Protein AF-A0A964LK20-F1 (afdb_monomer_lite)

pLDDT: mean 72.01, std 18.19, range [25.5, 92.81]

Secondary structure (DSSP, 8-state):
-----S-TT--EEE-TTS-EEE--S-GGGTTT-EE---GGGHHHHHHHTPEE---SEEEETTEEEESSGGGHHHHHHHHHHHH--

Structure (mmCIF, N/CA/C/O backbone):
data_AF-A0A964LK20-F1
#
_entry.id   AF-A0A964LK20-F1
#
loop_
_atom_site.group_PDB
_atom_site.id
_atom_site.type_symbol
_atom_site.label_atom_id
_atom_site.label_alt_id
_atom_site.label_comp_id
_atom_site.label_asym_id
_atom_site.label_entity_id
_atom_site.label_seq_id
_atom_site.pdbx_PDB_ins_code
_atom_site.Cartn_x
_atom_site.Cartn_y
_atom_site.Cartn_z
_atom_site.occupancy
_atom_site.B_iso_or_equiv
_atom_site.auth_seq_id
_atom_site.auth_comp_id
_atom_site.auth_asym_id
_atom_site.auth_atom_id
_atom_site.pdbx_PDB_model_num
ATOM 1 N N . MET A 1 1 ? 26.737 -18.286 -13.024 1.00 31.67 1 MET A N 1
ATOM 2 C CA . MET A 1 1 ? 26.973 -18.837 -11.674 1.00 31.67 1 MET A CA 1
ATOM 3 C C . MET A 1 1 ? 26.159 -17.987 -10.712 1.00 31.67 1 MET A C 1
ATOM 5 O O . MET A 1 1 ? 26.534 -16.847 -10.487 1.00 31.67 1 MET A O 1
ATOM 9 N N . MET A 1 2 ? 24.984 -18.465 -10.294 1.00 25.50 2 MET A N 1
ATOM 10 C CA . MET A 1 2 ? 24.082 -17.721 -9.408 1.00 25.50 2 MET A CA 1
ATOM 11 C C . MET A 1 2 ? 24.290 -18.230 -7.987 1.00 25.50 2 MET A C 1
ATOM 13 O O . MET A 1 2 ? 24.012 -19.392 -7.703 1.00 25.50 2 MET A O 1
ATOM 17 N N . THR A 1 3 ? 24.840 -17.380 -7.129 1.00 30.45 3 THR A N 1
ATOM 18 C CA . THR A 1 3 ? 25.021 -17.671 -5.708 1.00 30.45 3 THR A CA 1
ATOM 19 C C . THR A 1 3 ? 23.761 -17.211 -4.984 1.00 30.45 3 THR A C 1
ATOM 21 O O . THR A 1 3 ? 23.472 -16.019 -4.965 1.00 30.45 3 THR A O 1
ATOM 24 N N . VAL A 1 4 ? 23.000 -18.148 -4.422 1.00 43.19 4 VAL A N 1
ATOM 25 C CA . VAL A 1 4 ? 21.930 -17.874 -3.450 1.00 43.19 4 VAL A CA 1
ATOM 26 C C . VAL A 1 4 ? 22.381 -18.503 -2.140 1.00 43.19 4 VAL A C 1
ATOM 28 O O . VAL A 1 4 ? 22.626 -19.709 -2.099 1.00 43.19 4 VAL A O 1
ATOM 31 N N . VAL A 1 5 ? 22.536 -17.694 -1.091 1.00 34.00 5 VAL A N 1
ATOM 32 C CA . VAL A 1 5 ? 22.910 -18.163 0.248 1.00 34.00 5 VAL A CA 1
ATOM 33 C C . VAL A 1 5 ? 22.041 -17.472 1.297 1.00 34.00 5 VAL A C 1
ATOM 35 O O . VAL A 1 5 ? 22.041 -16.254 1.394 1.00 34.00 5 VAL A O 1
ATOM 38 N N . ALA A 1 6 ? 21.374 -18.321 2.088 1.00 33.47 6 ALA A N 1
ATOM 39 C CA . ALA 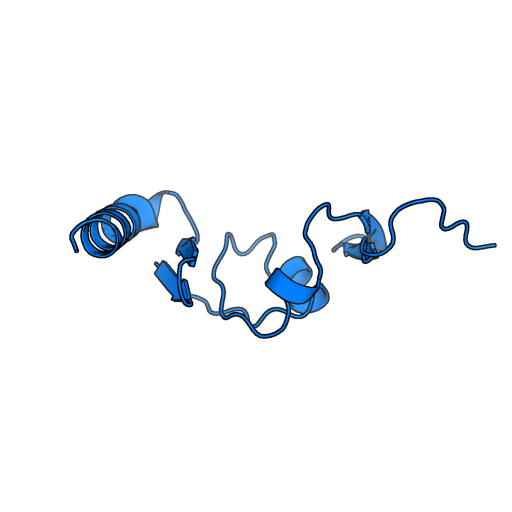A 1 6 ? 20.756 -18.097 3.397 1.00 33.47 6 ALA A CA 1
ATOM 40 C C . ALA A 1 6 ? 19.587 -17.099 3.504 1.00 33.47 6 ALA A C 1
ATOM 42 O O . ALA A 1 6 ? 19.702 -16.035 4.092 1.00 33.47 6 ALA A O 1
ATOM 43 N N . GLY A 1 7 ? 18.409 -17.561 3.086 1.00 35.03 7 GLY A N 1
ATOM 44 C CA . GLY A 1 7 ? 17.120 -17.016 3.506 1.00 35.03 7 GLY A CA 1
ATOM 45 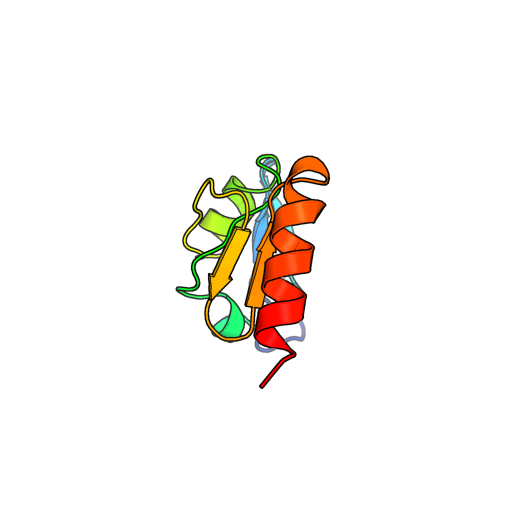C C . GLY A 1 7 ? 16.014 -17.733 2.750 1.00 35.03 7 GLY A C 1
ATOM 46 O O . GLY A 1 7 ? 15.827 -17.495 1.565 1.00 35.03 7 GLY A O 1
ATOM 47 N N . LEU A 1 8 ? 15.289 -18.649 3.394 1.00 40.06 8 LEU A N 1
ATOM 48 C CA . LEU A 1 8 ? 14.293 -19.542 2.767 1.00 40.06 8 LEU A CA 1
ATOM 49 C C . LEU A 1 8 ? 13.091 -18.813 2.108 1.00 40.06 8 LEU A C 1
ATOM 51 O O . LEU A 1 8 ? 12.118 -19.465 1.738 1.00 40.06 8 LEU A O 1
ATOM 55 N N . ARG A 1 9 ? 13.119 -17.473 2.019 1.00 48.22 9 ARG A N 1
ATOM 56 C CA . ARG A 1 9 ? 11.998 -16.598 1.641 1.00 48.22 9 ARG A CA 1
ATOM 57 C C . ARG A 1 9 ? 12.386 -15.304 0.901 1.00 48.22 9 ARG A C 1
ATOM 59 O O . ARG A 1 9 ? 11.482 -14.553 0.554 1.00 48.22 9 ARG A O 1
ATOM 66 N N . GLU A 1 10 ? 13.663 -15.027 0.628 1.00 50.84 10 GLU A N 1
ATOM 67 C CA . GLU A 1 10 ? 14.053 -13.812 -0.110 1.00 50.84 10 GLU A CA 1
ATOM 68 C C . GLU A 1 10 ? 13.856 -14.019 -1.618 1.00 50.84 10 GLU A C 1
ATOM 70 O O . GLU A 1 10 ? 14.629 -14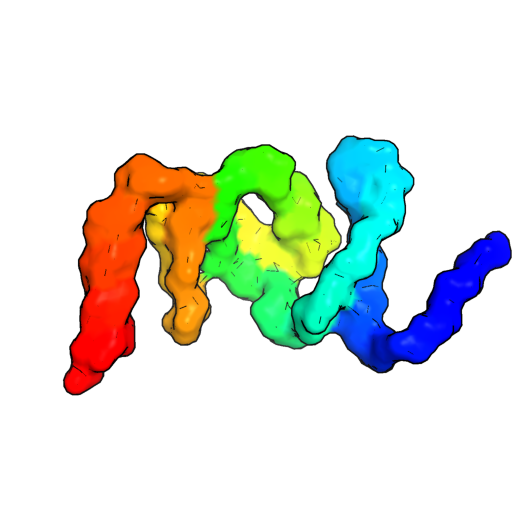.717 -2.281 1.00 50.84 10 GLU A O 1
ATOM 75 N N . LYS A 1 11 ? 12.805 -13.421 -2.193 1.00 55.28 11 LYS A N 1
ATOM 76 C CA . LYS A 1 11 ? 12.709 -13.293 -3.653 1.00 55.28 11 LYS A CA 1
ATOM 77 C C . LYS A 1 11 ? 13.568 -12.116 -4.101 1.00 55.28 11 LYS A C 1
ATOM 79 O O . LYS A 1 11 ? 13.346 -10.987 -3.677 1.00 55.28 11 LYS A O 1
ATOM 84 N N . ALA A 1 12 ? 14.495 -12.372 -5.016 1.00 56.97 12 ALA A N 1
ATOM 85 C CA . ALA A 1 12 ? 15.142 -11.320 -5.786 1.00 56.97 12 ALA A CA 1
ATOM 86 C C . ALA A 1 12 ? 14.246 -10.933 -6.973 1.00 56.97 12 ALA A C 1
ATOM 88 O O . ALA A 1 12 ? 13.762 -11.814 -7.689 1.00 56.97 12 ALA A O 1
ATOM 89 N N . TYR A 1 13 ? 14.046 -9.636 -7.208 1.00 61.62 13 TYR A N 1
ATOM 90 C CA . TYR A 1 13 ? 13.396 -9.143 -8.425 1.00 61.62 13 TYR A CA 1
ATOM 91 C C . TYR A 1 13 ? 14.309 -8.184 -9.190 1.00 61.62 13 TYR A C 1
ATOM 93 O O . TYR A 1 13 ? 15.287 -7.652 -8.661 1.00 61.62 13 TYR A O 1
ATOM 101 N N . GLN A 1 14 ? 14.011 -8.011 -10.476 1.00 59.69 14 GLN A N 1
ATOM 102 C CA . GLN A 1 14 ? 14.739 -7.095 -11.344 1.00 59.69 14 GLN A CA 1
ATOM 103 C C . GLN A 1 14 ? 14.197 -5.684 -11.139 1.00 59.69 14 GLN A C 1
ATOM 105 O O . GLN A 1 14 ? 13.057 -5.395 -11.507 1.00 59.69 14 GLN A O 1
ATOM 110 N N . GLY A 1 15 ? 15.016 -4.817 -10.544 1.00 58.06 15 GLY A N 1
ATOM 111 C CA . GLY A 1 15 ? 14.684 -3.405 -10.433 1.00 58.06 15 GLY A CA 1
ATOM 112 C C . GLY A 1 15 ? 14.689 -2.725 -11.802 1.00 58.06 15 GLY A C 1
ATOM 113 O O . GLY A 1 15 ? 15.276 -3.224 -12.765 1.00 58.06 15 GLY A O 1
ATOM 114 N N . LYS A 1 16 ? 14.117 -1.523 -11.882 1.00 52.97 16 LYS A N 1
ATOM 115 C CA . LYS A 1 16 ? 13.994 -0.705 -13.110 1.00 52.97 16 LYS A CA 1
ATOM 116 C C . LYS A 1 16 ? 15.259 -0.558 -13.985 1.00 52.97 16 LYS A C 1
ATOM 118 O O . LYS A 1 16 ? 15.156 -0.244 -15.167 1.00 52.97 16 LYS A O 1
ATOM 123 N N . ARG A 1 17 ? 16.459 -0.743 -13.424 1.00 67.38 17 ARG A N 1
ATOM 124 C CA . ARG A 1 17 ? 17.756 -0.644 -14.129 1.00 67.38 17 ARG A CA 1
ATOM 125 C C . ARG A 1 17 ? 18.439 -1.996 -14.395 1.00 67.38 17 ARG A C 1
ATOM 127 O O . ARG A 1 17 ? 19.604 -2.012 -14.775 1.00 67.38 17 ARG A O 1
ATOM 134 N N . GLY A 1 18 ? 17.741 -3.113 -14.188 1.00 66.25 18 GLY A N 1
ATOM 135 C CA . GLY A 1 18 ? 18.276 -4.465 -14.400 1.00 66.25 18 GLY A CA 1
ATOM 136 C C . GLY A 1 18 ? 19.227 -4.953 -13.301 1.00 66.25 18 GLY A C 1
ATOM 137 O O . GLY A 1 18 ? 19.973 -5.908 -13.511 1.00 66.25 18 GLY A O 1
ATOM 138 N N . TYR A 1 19 ? 19.239 -4.288 -12.142 1.00 57.31 19 TYR A N 1
ATOM 139 C CA . TYR A 1 19 ? 19.970 -4.763 -10.969 1.00 57.31 19 TYR A CA 1
ATOM 140 C C . TYR A 1 19 ? 19.060 -5.665 -10.125 1.00 57.31 19 TYR A C 1
ATOM 142 O O . TYR A 1 19 ? 17.891 -5.312 -9.928 1.00 57.31 19 TYR A O 1
ATOM 150 N N . PRO A 1 20 ? 19.571 -6.797 -9.607 1.00 60.56 20 PRO A N 1
ATOM 151 C CA . PRO A 1 20 ? 18.819 -7.626 -8.676 1.00 60.56 20 PRO A CA 1
ATOM 152 C C . PRO A 1 20 ? 18.654 -6.883 -7.345 1.00 60.56 20 PRO A C 1
ATOM 154 O O . PRO A 1 20 ? 19.641 -6.457 -6.745 1.00 60.56 20 PRO A O 1
ATOM 157 N N . ILE A 1 21 ? 17.410 -6.731 -6.896 1.00 59.31 21 ILE A N 1
ATOM 158 C CA . ILE A 1 21 ? 17.064 -6.170 -5.587 1.00 59.31 21 ILE A CA 1
ATOM 159 C C . ILE A 1 21 ? 16.561 -7.311 -4.706 1.00 59.31 21 ILE A C 1
ATOM 161 O O . ILE A 1 21 ? 15.669 -8.064 -5.104 1.00 59.31 21 ILE A O 1
ATOM 165 N N . THR A 1 22 ? 17.148 -7.436 -3.520 1.00 59.16 22 THR A N 1
ATOM 166 C CA . THR A 1 22 ? 16.681 -8.313 -2.443 1.00 59.16 22 THR A CA 1
ATOM 167 C C . THR A 1 22 ? 15.672 -7.555 -1.591 1.00 59.16 22 THR A C 1
ATOM 169 O O . THR A 1 22 ? 15.872 -6.381 -1.280 1.00 59.16 22 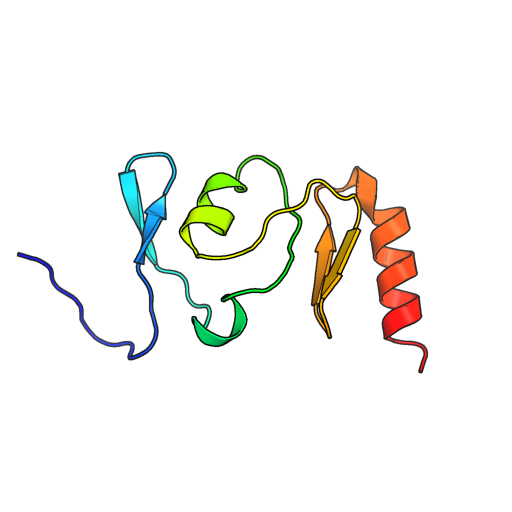THR A O 1
ATOM 172 N N . VAL A 1 23 ? 14.569 -8.210 -1.239 1.00 58.59 23 VAL A N 1
ATOM 173 C CA . VAL A 1 23 ? 13.534 -7.649 -0.364 1.00 58.59 23 VAL A CA 1
ATOM 174 C C . VAL A 1 23 ? 13.425 -8.513 0.878 1.00 58.59 23 VAL A C 1
ATOM 176 O O . VAL A 1 23 ? 13.277 -9.728 0.768 1.00 58.59 23 VAL A O 1
ATOM 179 N N . ASP A 1 24 ? 13.430 -7.860 2.038 1.00 55.75 24 ASP A N 1
ATOM 180 C CA . ASP A 1 24 ? 13.327 -8.505 3.354 1.00 55.75 24 ASP A CA 1
ATOM 181 C C . ASP A 1 24 ? 11.899 -8.996 3.667 1.00 55.75 24 ASP A C 1
ATOM 183 O O . ASP A 1 24 ? 11.636 -9.575 4.721 1.00 55.75 24 ASP A O 1
ATOM 187 N N . THR A 1 25 ? 10.936 -8.733 2.779 1.00 54.81 25 THR A N 1
ATOM 188 C CA . THR A 1 25 ? 9.524 -9.059 2.996 1.00 54.81 25 THR A CA 1
ATOM 189 C C . THR A 1 25 ? 9.222 -10.501 2.601 1.00 54.81 25 THR A C 1
ATOM 191 O O . THR A 1 25 ? 9.602 -10.963 1.523 1.00 54.81 25 THR A O 1
ATOM 194 N N . SER A 1 26 ? 8.487 -11.210 3.463 1.00 56.31 26 SER A N 1
ATOM 195 C CA . SER A 1 26 ? 8.055 -12.574 3.180 1.00 56.31 26 SER A CA 1
ATOM 196 C C . SER A 1 26 ? 7.086 -12.584 1.991 1.00 56.31 26 SER A C 1
ATOM 198 O O . SER A 1 26 ? 6.106 -11.848 1.971 1.00 56.31 26 SER A O 1
ATOM 200 N N . VAL A 1 27 ? 7.370 -13.405 0.974 1.00 50.28 27 VAL A N 1
ATOM 201 C CA . VAL A 1 27 ? 6.635 -13.448 -0.311 1.00 50.28 27 VAL A CA 1
ATOM 202 C C . VAL A 1 27 ? 5.133 -13.728 -0.136 1.00 50.28 27 VAL A C 1
ATOM 204 O O . VAL A 1 27 ? 4.321 -13.271 -0.943 1.00 50.28 27 VAL A O 1
ATOM 207 N N . ASP A 1 28 ? 4.765 -14.418 0.943 1.00 53.91 28 ASP A N 1
ATOM 208 C CA . ASP A 1 28 ? 3.384 -14.755 1.298 1.00 53.91 28 ASP A CA 1
ATOM 209 C C . ASP A 1 28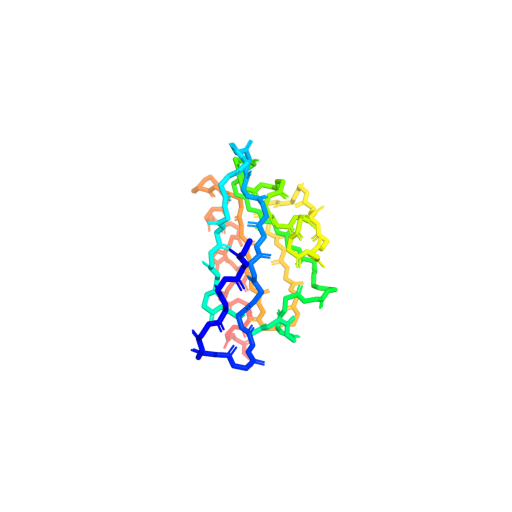 ? 2.552 -13.511 1.681 1.00 53.91 28 ASP A C 1
ATOM 211 O O . ASP A 1 28 ? 1.341 -13.502 1.492 1.00 53.91 28 ASP A O 1
ATOM 215 N N . GLU A 1 29 ? 3.191 -12.442 2.172 1.00 55.94 29 GLU A N 1
ATOM 216 C CA . GLU A 1 29 ? 2.533 -11.182 2.562 1.00 55.94 29 GLU A CA 1
ATOM 217 C C . GLU A 1 29 ? 2.330 -10.210 1.392 1.00 55.94 29 GLU A C 1
ATOM 219 O O . GLU A 1 29 ? 1.765 -9.134 1.573 1.00 55.94 29 GLU A O 1
ATOM 224 N N . VAL A 1 30 ? 2.845 -10.541 0.207 1.00 54.06 30 VAL A N 1
ATOM 225 C CA . VAL A 1 30 ? 2.958 -9.605 -0.924 1.00 54.06 30 VAL A CA 1
ATOM 226 C C . VAL A 1 30 ? 2.164 -10.068 -2.138 1.00 54.06 30 VAL A C 1
ATOM 228 O O . VAL A 1 30 ? 1.673 -9.251 -2.918 1.00 54.06 30 VAL A O 1
ATOM 231 N N . LEU A 1 31 ? 2.038 -11.385 -2.295 1.00 56.12 31 LEU A N 1
ATOM 232 C CA . LEU A 1 31 ? 1.287 -12.002 -3.378 1.00 56.12 31 LEU A CA 1
ATOM 233 C C . LEU A 1 31 ? -0.203 -11.657 -3.275 1.00 56.12 31 LEU A C 1
ATOM 235 O O . LEU A 1 31 ? -0.836 -11.888 -2.250 1.00 56.12 31 LEU A O 1
ATOM 239 N N . ALA A 1 32 ? -0.756 -11.155 -4.382 1.00 57.84 32 ALA A N 1
ATOM 240 C CA . ALA A 1 32 ? -2.186 -10.901 -4.582 1.00 57.84 32 ALA A CA 1
ATOM 241 C C . ALA A 1 32 ? -2.831 -9.788 -3.731 1.00 57.84 32 ALA A C 1
ATOM 243 O O . ALA A 1 32 ? -4.053 -9.652 -3.766 1.00 57.84 32 ALA A O 1
ATOM 244 N N . LEU A 1 33 ? -2.047 -8.953 -3.041 1.00 67.25 33 LEU A N 1
ATOM 245 C CA . LEU A 1 33 ? -2.585 -7.759 -2.383 1.00 67.25 33 LEU A CA 1
ATOM 246 C C . LEU A 1 33 ? -2.682 -6.575 -3.353 1.00 67.25 33 LEU A C 1
ATOM 248 O O . LEU A 1 33 ? -1.813 -6.381 -4.212 1.00 67.25 33 LEU A O 1
ATOM 252 N N . THR A 1 34 ? -3.724 -5.763 -3.182 1.00 72.94 34 THR A N 1
ATOM 253 C CA . THR A 1 34 ? -3.916 -4.501 -3.906 1.00 72.94 34 THR A CA 1
ATOM 254 C C . THR A 1 34 ? -3.194 -3.382 -3.170 1.00 72.94 34 THR A C 1
ATOM 256 O O . THR A 1 34 ? -3.317 -3.221 -1.954 1.00 72.94 34 THR A O 1
ATOM 259 N N . ARG A 1 35 ? -2.374 -2.617 -3.893 1.00 79.38 35 ARG A N 1
ATOM 260 C CA . ARG A 1 35 ? -1.455 -1.630 -3.321 1.00 79.38 35 ARG A CA 1
ATOM 261 C C . ARG A 1 35 ? -1.409 -0.364 -4.156 1.00 79.38 35 ARG A C 1
ATOM 263 O O . ARG A 1 35 ? -1.560 -0.389 -5.371 1.00 79.38 35 ARG A O 1
ATOM 270 N N . THR A 1 36 ? -1.103 0.734 -3.480 1.00 82.88 36 THR A N 1
ATOM 271 C CA . THR A 1 36 ? -0.768 2.017 -4.094 1.00 82.88 36 THR A CA 1
ATOM 272 C C . THR A 1 36 ? 0.573 2.494 -3.545 1.00 82.88 36 THR A C 1
ATOM 274 O O . THR A 1 36 ? 0.997 2.071 -2.465 1.00 82.88 36 THR A O 1
ATOM 277 N N . SER A 1 37 ? 1.282 3.322 -4.303 1.00 80.19 37 SER A N 1
ATOM 278 C CA . SER A 1 37 ? 2.606 3.822 -3.936 1.00 80.19 37 SER A CA 1
ATOM 279 C C . SER A 1 37 ? 2.993 5.033 -4.775 1.00 80.19 37 SER A C 1
ATOM 281 O O . SER A 1 37 ? 2.301 5.398 -5.729 1.00 80.19 37 SER A O 1
ATOM 283 N N . VAL A 1 38 ? 4.133 5.648 -4.451 1.00 82.31 38 VAL A N 1
ATOM 284 C CA . VAL A 1 38 ? 4.760 6.624 -5.346 1.00 82.31 38 VAL A CA 1
ATOM 285 C C . VAL A 1 38 ? 4.978 5.955 -6.707 1.00 82.31 38 VAL A C 1
ATOM 287 O O . VAL A 1 38 ? 5.597 4.894 -6.790 1.00 82.31 38 VAL A O 1
ATOM 290 N N . GLY A 1 39 ? 4.541 6.601 -7.793 1.00 80.31 39 GLY A N 1
ATOM 291 C CA . GLY A 1 39 ? 4.610 6.024 -9.144 1.00 80.31 39 GLY A CA 1
ATOM 292 C C . GLY A 1 39 ? 6.015 5.598 -9.598 1.00 80.31 39 GLY A C 1
ATOM 293 O O . GLY A 1 39 ? 6.145 4.777 -10.499 1.00 80.31 39 GLY A O 1
ATOM 294 N N . ALA A 1 40 ? 7.071 6.100 -8.950 1.00 82.50 40 ALA A N 1
ATOM 295 C CA . ALA A 1 40 ? 8.454 5.710 -9.211 1.00 82.50 40 ALA A CA 1
ATOM 296 C C . ALA A 1 40 ? 8.744 4.221 -8.952 1.00 82.50 40 ALA A C 1
ATOM 298 O O . ALA A 1 40 ? 9.591 3.670 -9.650 1.00 82.50 40 ALA A O 1
ATOM 299 N N . ILE A 1 41 ? 8.046 3.594 -7.996 1.00 80.69 41 ILE A N 1
ATOM 300 C CA . ILE A 1 41 ? 8.248 2.187 -7.606 1.00 80.69 41 ILE A CA 1
ATOM 301 C C . ILE A 1 41 ? 7.129 1.263 -8.102 1.00 80.69 41 ILE A C 1
ATOM 303 O O . ILE A 1 41 ? 7.065 0.102 -7.716 1.00 80.69 41 ILE A O 1
ATOM 307 N N . LYS A 1 42 ? 6.218 1.764 -8.947 1.00 83.19 42 LYS A N 1
ATOM 308 C CA . LYS A 1 42 ? 5.106 0.976 -9.501 1.00 83.19 42 LYS A CA 1
ATOM 309 C C . LYS A 1 42 ? 5.598 -0.313 -10.161 1.00 83.19 42 LYS A C 1
ATOM 311 O O . LYS A 1 42 ? 5.079 -1.386 -9.868 1.00 83.19 42 LYS A O 1
ATOM 316 N N . ASP A 1 43 ? 6.587 -0.189 -11.043 1.00 81.44 43 ASP A N 1
ATOM 317 C CA . ASP A 1 43 ? 7.100 -1.312 -11.831 1.00 81.44 43 ASP A CA 1
ATOM 318 C C . ASP A 1 43 ? 7.713 -2.387 -10.922 1.00 81.44 43 ASP A C 1
ATOM 320 O O . ASP A 1 43 ? 7.524 -3.578 -11.151 1.00 81.44 43 ASP A O 1
ATOM 324 N N . ASP A 1 44 ? 8.372 -1.970 -9.839 1.00 80.88 44 ASP A N 1
ATOM 325 C CA . ASP A 1 44 ? 8.969 -2.866 -8.849 1.00 80.88 44 ASP A CA 1
ATOM 326 C C . ASP A 1 44 ? 7.894 -3.658 -8.080 1.00 80.88 44 ASP A C 1
ATOM 328 O O . ASP A 1 44 ? 8.041 -4.862 -7.872 1.00 80.88 44 ASP A O 1
ATOM 332 N N . LEU A 1 45 ? 6.770 -3.022 -7.724 1.00 79.25 45 LEU A N 1
ATOM 333 C CA . LEU A 1 45 ? 5.647 -3.686 -7.045 1.00 79.25 45 LEU A CA 1
ATOM 334 C C . LEU A 1 45 ? 4.941 -4.699 -7.955 1.00 79.25 45 LEU A C 1
ATOM 336 O O . LEU A 1 45 ? 4.620 -5.805 -7.519 1.00 79.25 45 LEU A O 1
ATOM 340 N N . VAL A 1 46 ? 4.739 -4.348 -9.228 1.00 82.31 46 VAL A N 1
ATOM 341 C CA . VAL A 1 46 ? 4.174 -5.272 -10.225 1.00 82.31 46 VAL A CA 1
ATOM 342 C C . VAL A 1 46 ? 5.121 -6.455 -10.451 1.00 82.31 46 VAL A C 1
ATOM 344 O O . VAL A 1 46 ? 4.678 -7.602 -10.442 1.00 82.31 46 VAL A O 1
ATOM 347 N N . ASN A 1 47 ? 6.430 -6.207 -10.563 1.00 79.88 47 ASN A N 1
ATOM 348 C CA . ASN A 1 47 ? 7.445 -7.258 -10.695 1.00 79.88 47 ASN A CA 1
ATOM 349 C C . ASN A 1 47 ? 7.535 -8.160 -9.452 1.00 79.88 47 ASN A C 1
ATOM 351 O O . ASN A 1 47 ? 7.844 -9.347 -9.575 1.00 79.88 47 ASN A O 1
ATOM 355 N N . ALA A 1 48 ? 7.239 -7.625 -8.265 1.00 75.38 48 ALA A N 1
ATOM 356 C CA . ALA A 1 48 ? 7.141 -8.393 -7.026 1.00 75.38 48 ALA A CA 1
ATOM 357 C C . ALA A 1 48 ? 5.873 -9.272 -6.949 1.00 75.38 48 ALA A C 1
ATOM 359 O O . ALA A 1 48 ? 5.811 -10.173 -6.111 1.00 75.38 48 ALA A O 1
ATOM 360 N N . GLY A 1 49 ? 4.891 -9.067 -7.838 1.00 76.94 49 GLY A N 1
ATOM 361 C CA . GLY A 1 49 ? 3.644 -9.838 -7.896 1.00 76.94 49 GLY A CA 1
ATOM 362 C C 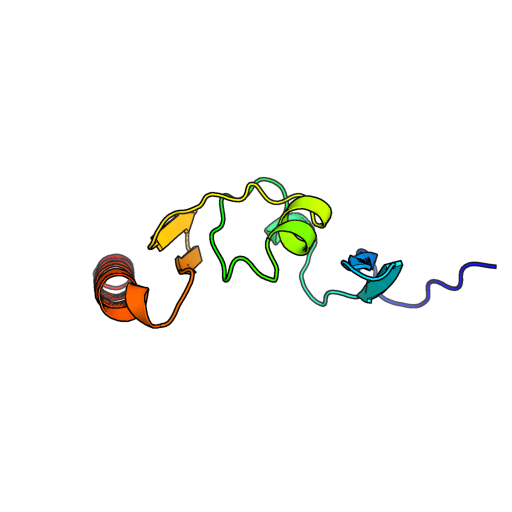. GLY A 1 49 ? 2.455 -9.203 -7.165 1.00 76.94 49 GLY A C 1
ATOM 363 O O . GLY A 1 49 ? 1.496 -9.912 -6.852 1.00 76.94 49 GLY A O 1
ATOM 364 N N . MET A 1 50 ? 2.506 -7.895 -6.889 1.00 81.12 50 MET A N 1
ATOM 365 C CA . MET A 1 50 ? 1.379 -7.136 -6.335 1.00 81.12 50 MET A CA 1
ATOM 366 C C . MET A 1 50 ? 0.427 -6.636 -7.432 1.00 81.12 50 MET A C 1
ATOM 368 O O . MET A 1 50 ? 0.838 -6.402 -8.572 1.00 81.12 50 MET A O 1
ATOM 372 N N . LEU A 1 51 ? -0.831 -6.370 -7.066 1.00 83.12 51 LEU A N 1
ATOM 373 C CA . LEU A 1 51 ? -1.762 -5.605 -7.897 1.00 83.12 51 LEU A CA 1
ATOM 374 C C . LEU A 1 51 ? -1.611 -4.119 -7.567 1.00 83.12 51 LEU A C 1
ATOM 376 O O . LEU A 1 51 ? -1.850 -3.702 -6.436 1.00 83.12 51 LEU A O 1
ATOM 380 N N . TRP A 1 52 ? -1.188 -3.312 -8.539 1.00 86.25 52 TRP A N 1
ATOM 381 C CA . TRP A 1 52 ? -0.995 -1.877 -8.333 1.00 86.25 52 TRP A CA 1
ATOM 382 C C . TRP A 1 52 ? -2.190 -1.069 -8.849 1.00 86.25 52 TRP A C 1
ATOM 384 O O . TRP A 1 52 ? -2.568 -1.202 -10.014 1.00 86.25 52 TRP A O 1
ATOM 394 N N . GLU A 1 53 ? -2.736 -0.195 -8.005 1.00 86.94 53 GLU A N 1
ATOM 395 C CA . GLU A 1 53 ? -3.833 0.723 -8.324 1.00 86.94 53 GLU A CA 1
ATOM 396 C C . GLU A 1 53 ? -3.417 2.177 -8.063 1.00 86.94 53 GLU A C 1
ATOM 398 O O . GLU A 1 53 ? -2.851 2.497 -7.017 1.00 86.94 53 GLU A O 1
ATOM 403 N N . ASP A 1 54 ? -3.746 3.079 -8.993 1.00 89.19 54 ASP A N 1
ATOM 404 C CA . ASP A 1 54 ? -3.534 4.519 -8.816 1.00 89.19 54 ASP A CA 1
ATOM 405 C C . ASP A 1 54 ? -4.661 5.151 -7.986 1.00 89.19 54 ASP A C 1
ATOM 407 O O . ASP A 1 54 ? -5.535 5.847 -8.505 1.00 89.19 54 ASP A O 1
ATOM 411 N N . SER A 1 55 ? -4.645 4.894 -6.679 1.00 87.94 55 SER A N 1
ATOM 412 C CA . SER A 1 55 ? -5.624 5.439 -5.733 1.00 87.94 55 SER A CA 1
ATOM 413 C C . SER A 1 55 ? -4.939 6.223 -4.604 1.00 87.94 55 SER A C 1
ATOM 415 O O . SER A 1 55 ? -3.862 5.811 -4.160 1.00 87.94 55 SER A O 1
ATOM 417 N N . PRO A 1 56 ? -5.526 7.340 -4.114 1.00 86.62 56 PRO A N 1
ATOM 418 C CA . PRO A 1 56 ? -4.991 8.117 -2.990 1.00 86.62 56 PRO A CA 1
ATOM 419 C C . PRO A 1 56 ? -4.673 7.273 -1.754 1.00 86.62 56 PRO A C 1
ATOM 421 O O . PRO A 1 56 ? -3.650 7.484 -1.105 1.00 86.62 56 PRO A O 1
ATOM 424 N N . VAL A 1 57 ? -5.551 6.317 -1.440 1.00 89.81 57 VAL A N 1
ATOM 425 C CA . VAL A 1 57 ? -5.396 5.364 -0.343 1.00 89.81 57 VAL A CA 1
ATOM 426 C C . VAL A 1 57 ? -5.970 4.024 -0.778 1.00 89.81 57 VAL A C 1
ATOM 428 O O . VAL A 1 57 ? -7.096 3.966 -1.264 1.00 89.81 57 VAL A O 1
ATOM 431 N N . VAL A 1 58 ? -5.217 2.953 -0.549 1.00 89.19 58 VAL A N 1
ATOM 432 C CA . VAL A 1 58 ? -5.691 1.573 -0.700 1.00 89.19 58 VAL A CA 1
ATOM 433 C C . VAL A 1 58 ? -5.659 0.905 0.667 1.00 89.19 58 VAL A C 1
ATOM 435 O O . VAL A 1 58 ? -4.677 1.041 1.401 1.00 89.19 58 VAL A O 1
ATOM 438 N N . VAL A 1 59 ? -6.746 0.212 1.004 1.00 88.12 59 VAL A N 1
ATOM 439 C CA . VAL A 1 59 ? -6.869 -0.606 2.213 1.00 88.12 59 VAL A CA 1
ATOM 440 C C . VAL A 1 59 ? -7.048 -2.048 1.780 1.00 88.12 59 VAL A C 1
ATOM 442 O O . VAL A 1 59 ? -8.017 -2.361 1.092 1.00 88.12 59 VAL A O 1
ATOM 445 N N . ASP A 1 60 ? -6.130 -2.906 2.199 1.00 83.56 60 ASP A N 1
ATOM 446 C CA . ASP A 1 60 ? -6.191 -4.338 1.945 1.00 83.56 60 ASP A CA 1
ATOM 447 C C . ASP A 1 60 ? -5.919 -5.098 3.247 1.00 83.56 60 ASP A C 1
ATOM 449 O O . ASP A 1 60 ? -4.798 -5.123 3.766 1.00 83.56 60 ASP A O 1
ATOM 453 N N . GLY A 1 61 ? -6.988 -5.633 3.840 1.00 83.50 61 GLY A N 1
ATOM 454 C CA . GLY A 1 61 ? -6.966 -6.186 5.192 1.00 83.50 61 GLY A CA 1
ATOM 455 C C . GLY A 1 61 ? -6.472 -5.161 6.218 1.00 83.50 61 GLY A C 1
ATOM 456 O O . GLY A 1 61 ? -7.059 -4.093 6.382 1.00 83.50 61 GLY A O 1
ATOM 457 N N . ASN A 1 62 ? -5.373 -5.490 6.900 1.00 82.12 62 ASN A N 1
ATOM 458 C CA . ASN A 1 62 ? -4.746 -4.623 7.905 1.00 82.12 62 ASN A CA 1
ATOM 459 C C . ASN A 1 62 ? -3.729 -3.641 7.315 1.00 82.12 62 ASN A C 1
ATOM 461 O O . ASN A 1 62 ? -3.085 -2.902 8.062 1.00 82.12 62 ASN A O 1
ATOM 465 N N . LEU A 1 63 ? -3.543 -3.642 5.995 1.00 80.94 63 LEU A N 1
ATOM 466 C CA . LEU A 1 63 ? -2.587 -2.764 5.360 1.00 80.94 63 LEU A CA 1
ATOM 467 C C . LEU A 1 63 ? -3.262 -1.550 4.730 1.00 80.94 63 LEU A C 1
ATOM 469 O O . LEU A 1 63 ? -4.180 -1.672 3.927 1.00 80.94 63 LEU A O 1
ATOM 473 N N . ILE A 1 64 ? -2.731 -0.373 5.055 1.00 87.75 64 ILE A N 1
ATOM 474 C CA . ILE A 1 64 ? -3.149 0.914 4.505 1.00 87.75 64 ILE A CA 1
ATOM 475 C C . ILE A 1 64 ? -1.934 1.535 3.813 1.00 87.75 64 ILE A C 1
ATOM 477 O O . ILE A 1 64 ? -0.891 1.714 4.442 1.00 87.75 64 ILE A O 1
ATOM 481 N N . ALA A 1 65 ? -2.055 1.865 2.528 1.00 85.56 65 ALA A N 1
ATOM 482 C CA . ALA A 1 65 ? -0.994 2.490 1.733 1.00 85.56 65 ALA A CA 1
ATOM 483 C C . ALA A 1 65 ? -1.506 3.746 1.011 1.00 85.56 65 ALA A C 1
ATOM 485 O O . ALA A 1 65 ? -2.696 3.844 0.717 1.00 85.56 65 ALA A O 1
ATOM 486 N N . SER A 1 66 ? -0.614 4.696 0.716 1.00 89.81 66 SER A N 1
ATOM 487 C CA . SER A 1 66 ? -0.904 5.932 -0.029 1.00 89.81 66 SER A CA 1
ATOM 488 C C . SER A 1 66 ? 0.213 6.253 -1.031 1.00 89.81 66 SER A C 1
ATOM 490 O O . SER A 1 66 ? 1.301 5.676 -0.960 1.00 89.81 66 SER A O 1
ATOM 492 N N . ARG A 1 67 ? -0.044 7.153 -1.993 1.00 90.69 67 ARG A N 1
ATOM 493 C CA . ARG A 1 67 ? 0.923 7.442 -3.072 1.00 90.69 67 ARG A CA 1
ATOM 494 C C . ARG A 1 67 ? 1.946 8.481 -2.676 1.00 90.69 67 ARG A C 1
ATOM 496 O O . ARG A 1 67 ? 3.125 8.319 -2.959 1.00 90.69 67 ARG A O 1
ATOM 503 N N . THR A 1 68 ? 1.499 9.592 -2.102 1.00 86.44 68 THR A N 1
ATOM 504 C CA . THR A 1 68 ? 2.346 10.769 -1.873 1.00 86.44 68 THR A CA 1
ATOM 505 C C . THR A 1 68 ? 1.940 11.513 -0.600 1.00 86.44 68 THR A C 1
ATOM 507 O O . THR A 1 68 ? 0.834 11.306 -0.097 1.00 86.44 68 THR A O 1
ATOM 510 N N . PRO A 1 69 ? 2.774 12.444 -0.090 1.00 88.06 69 PRO A N 1
ATOM 511 C CA . PRO A 1 69 ? 2.396 13.296 1.039 1.00 88.06 69 PRO A CA 1
ATOM 512 C C . PRO A 1 69 ? 1.109 14.105 0.814 1.00 88.06 69 PRO A C 1
ATOM 514 O O . PRO A 1 69 ? 0.454 14.484 1.781 1.00 88.06 69 PRO A O 1
ATOM 517 N N . ALA A 1 70 ? 0.711 14.346 -0.441 1.00 88.50 70 ALA A N 1
ATOM 518 C CA . ALA A 1 70 ? -0.556 15.005 -0.757 1.00 88.50 70 ALA A CA 1
ATOM 519 C C . ALA A 1 70 ? -1.782 14.178 -0.322 1.00 88.50 70 ALA A C 1
ATOM 521 O O . ALA A 1 70 ? -2.823 14.748 -0.004 1.00 88.50 70 ALA A O 1
ATOM 522 N N . ASP A 1 71 ? -1.654 12.849 -0.244 1.00 91.00 71 ASP A N 1
ATOM 523 C CA . ASP A 1 71 ? -2.732 11.942 0.163 1.00 91.00 71 ASP A CA 1
ATOM 524 C C . ASP A 1 71 ? -2.811 11.767 1.697 1.00 91.00 71 ASP A C 1
ATOM 526 O O . ASP A 1 71 ? -3.715 11.101 2.212 1.00 91.00 71 ASP A O 1
ATOM 530 N N . LEU A 1 72 ? -1.896 12.394 2.454 1.00 89.81 72 LEU A N 1
ATOM 531 C CA . LEU A 1 72 ? -1.805 12.284 3.914 1.00 89.81 72 LEU A CA 1
ATOM 532 C C . LEU A 1 72 ? -3.130 12.590 4.645 1.00 89.81 72 LEU A C 1
ATOM 534 O O . LEU A 1 72 ? -3.476 11.837 5.557 1.00 89.81 72 LEU A O 1
ATOM 538 N N . PRO A 1 73 ? -3.934 13.607 4.260 1.00 92.81 73 PRO A N 1
ATOM 539 C CA . PRO A 1 73 ? -5.214 13.865 4.922 1.00 92.81 73 PRO A CA 1
ATOM 540 C C . PRO A 1 73 ? -6.207 12.700 4.810 1.00 92.81 73 PRO A C 1
ATOM 542 O O . PRO A 1 73 ? -6.973 12.450 5.741 1.00 92.81 73 PRO A O 1
ATOM 545 N N . VAL A 1 74 ? -6.212 11.986 3.680 1.00 91.12 74 VAL A N 1
ATOM 546 C CA . VAL A 1 74 ? -7.090 10.825 3.451 1.00 91.12 74 VAL A CA 1
ATOM 547 C C . VAL A 1 74 ? -6.523 9.591 4.152 1.00 91.12 74 VAL A C 1
ATOM 549 O O . VAL A 1 74 ? -7.270 8.838 4.780 1.00 91.12 74 VAL A O 1
ATOM 552 N N . PHE A 1 75 ? -5.200 9.427 4.123 1.00 91.19 75 PHE A N 1
ATOM 553 C CA . PHE A 1 75 ? -4.496 8.355 4.821 1.00 91.19 75 PHE A CA 1
ATOM 554 C C . PHE A 1 75 ? -4.755 8.396 6.331 1.00 91.19 75 PHE A C 1
ATOM 556 O O . PHE A 1 75 ? -5.225 7.413 6.897 1.00 91.19 75 PHE A O 1
ATOM 563 N N . CYS A 1 76 ? -4.557 9.552 6.972 1.00 91.62 76 CYS A N 1
ATOM 564 C CA . CYS A 1 76 ? -4.771 9.713 8.412 1.00 91.62 76 CYS A CA 1
ATOM 565 C C . CYS A 1 76 ? -6.219 9.410 8.821 1.00 91.62 76 CYS A C 1
ATOM 567 O O . CYS A 1 76 ? -6.443 8.724 9.814 1.00 91.62 76 CYS A O 1
ATOM 569 N N . LYS A 1 77 ? -7.211 9.864 8.041 1.00 92.81 77 LYS A N 1
ATOM 570 C CA . LYS A 1 77 ? -8.628 9.543 8.293 1.00 92.81 77 LYS A CA 1
ATOM 571 C C . LYS A 1 77 ? -8.890 8.040 8.242 1.00 92.81 77 LYS A C 1
ATOM 573 O O . LYS A 1 77 ? -9.599 7.507 9.091 1.00 92.81 77 LYS A O 1
ATOM 578 N N . THR A 1 78 ? -8.313 7.370 7.250 1.00 90.50 78 THR A N 1
ATOM 579 C CA . THR A 1 78 ? -8.470 5.926 7.052 1.00 90.50 78 THR A CA 1
ATOM 580 C C . THR A 1 78 ? -7.800 5.141 8.179 1.00 90.50 78 THR A C 1
ATOM 582 O O . THR A 1 78 ? -8.391 4.206 8.708 1.00 90.50 78 THR A O 1
ATOM 585 N N . LEU A 1 79 ? -6.617 5.580 8.613 1.00 90.50 79 LEU A N 1
ATOM 586 C CA . LEU A 1 79 ? -5.877 4.980 9.718 1.00 90.50 79 LEU A CA 1
ATOM 587 C C . LEU A 1 79 ? -6.612 5.124 11.057 1.00 90.50 79 LEU A C 1
ATOM 589 O O . LEU A 1 79 ? -6.768 4.144 11.776 1.00 90.50 79 LEU A O 1
ATOM 593 N N . ILE A 1 80 ? -7.144 6.312 11.362 1.00 92.19 80 ILE A N 1
ATOM 594 C CA . ILE A 1 80 ? -7.967 6.526 12.564 1.00 92.19 80 ILE A CA 1
ATOM 595 C C . ILE A 1 80 ? -9.193 5.606 12.541 1.00 92.19 80 ILE A C 1
ATOM 597 O O . ILE A 1 80 ? -9.506 4.973 13.547 1.00 92.19 80 ILE A O 1
ATOM 601 N N . LYS A 1 81 ? -9.864 5.491 11.388 1.00 90.19 81 LYS A N 1
ATOM 602 C CA . LYS A 1 81 ? -11.025 4.610 11.224 1.00 90.19 81 LYS A CA 1
ATOM 603 C C . LYS A 1 81 ? -10.674 3.135 11.441 1.00 90.19 81 LYS A C 1
ATOM 605 O O . LYS A 1 81 ? -11.470 2.423 12.033 1.00 90.19 81 LYS A O 1
ATOM 610 N N . ALA A 1 82 ? -9.506 2.688 10.985 1.00 88.19 82 ALA A N 1
ATOM 611 C CA . ALA A 1 82 ? -9.058 1.308 11.171 1.00 88.19 82 ALA A CA 1
ATOM 612 C C . ALA A 1 82 ? -8.712 0.978 12.634 1.00 88.19 82 ALA A C 1
ATOM 614 O O . ALA A 1 82 ? -8.860 -0.164 13.053 1.00 88.19 82 ALA A O 1
ATOM 615 N N . LEU A 1 83 ? -8.262 1.972 13.408 1.00 87.50 83 LEU A N 1
ATOM 616 C CA . LEU A 1 83 ? -7.914 1.813 14.826 1.00 87.50 83 LEU A CA 1
ATOM 617 C C . LEU A 1 83 ? -9.103 2.003 15.774 1.00 87.50 83 LEU A C 1
ATOM 619 O O . LEU A 1 83 ? -9.051 1.561 16.919 1.00 87.50 83 LEU A O 1
ATOM 623 N N . THR A 1 84 ? -10.158 2.675 15.317 1.00 79.94 84 THR A N 1
ATOM 624 C CA . THR A 1 84 ? -11.376 2.899 16.102 1.00 79.94 84 THR A CA 1
ATOM 625 C C . THR A 1 84 ? -12.336 1.737 15.850 1.00 79.94 84 THR A C 1
ATOM 627 O O . THR A 1 84 ? -13.231 1.839 15.011 1.00 79.94 84 THR A O 1
ATOM 630 N N . ILE A 1 85 ? -12.075 0.618 16.532 1.00 58.16 85 ILE A N 1
ATOM 631 C CA . ILE A 1 85 ? -12.970 -0.548 16.646 1.00 58.16 85 ILE A CA 1
ATOM 632 C C . ILE A 1 85 ? -13.980 -0.290 17.764 1.00 58.16 85 ILE A C 1
ATOM 634 O O . ILE A 1 85 ? -13.553 0.222 18.825 1.00 58.16 85 ILE A O 1
#

Radius of gyration: 15.14 Å; chains: 1; bounding box: 40×34×31 Å

Sequence (85 aa):
MMTVVAGLREKAYQGKRGYPITVDTSVDEVLALTRTSVGAIKDDLVNAGMLWEDSPVVVDGNLIASRTPADLPVFCKTLIKALTI

Foldseek 3Di:
DDDDDDDPAWDWFQPPVRDTDTDPDGLVVLAAEEAEEAPNCQVVSVRSHHHYDPDQWDDGPPDIYGYDPVSVVVSVVVVVVSVPD